Protein AF-K1SDH4-F1 (afdb_monomer_lite)

Secondary structure (DSSP, 8-state):
---GGGS-EEEEEEEEEE-TT--EEEE--HHHHHHTT---TT-TTSSEEEEE-TTGGGG--HHHHHHHSPEEPPHHHHHHHT--SEE---TT-EEEEEE-TTT-------SSS-B-SSPPPTT--EEEEEEEEEEES-HHHHHHHHHHHHHHHTT---EEE-GGG--STTEEEPPPP-

Radius of gyration: 22.04 Å; chains: 1; bounding box: 65×34×54 Å

Sequence (178 aa):
MKPISDTACWVTFDFTGRDLAGNIIVTRNAARAHQVGTFTKYTHYVPYFRYCNALTAGVSDGTTLAMLNTLKLDEEYAAGKGISTEYQLREGDKIRLYLPSRVSGSLTVGSGGYEGQFSLDDNHPYIMELTILDTIKNPLEREGRDVDDYCAANGGLRKYAKEEETKDAESKPLPTDP

Foldseek 3Di:
DDALQPAWWKWFKWKWKAAPVRFTQFTLDQVVLVVQVFDDPQQDARRNIDTADPVCCVLAQPVNVLRNDFAAADPVVCVVVVHDSTDGDDAFDKDKDWAALVRNHLPDDDSSTRGTNDHDDRRGIIIMTMHTHDIGHDVVVVVVVVVQVVQVVVPHDEAEDDPVPPPDPRHDHDDDDD

Structure (mmCIF, N/CA/C/O backbone):
data_AF-K1SDH4-F1
#
_entry.id   AF-K1SDH4-F1
#
loop_
_atom_site.group_PDB
_atom_site.id
_atom_site.type_symbol
_atom_site.label_atom_id
_atom_site.label_alt_id
_atom_site.label_comp_id
_atom_site.label_asym_id
_atom_site.label_entity_id
_atom_site.label_seq_id
_atom_site.pdbx_PDB_ins_code
_atom_site.Cartn_x
_atom_site.Cartn_y
_atom_site.Cartn_z
_atom_site.occupancy
_atom_site.B_iso_or_equiv
_atom_site.auth_seq_id
_atom_site.auth_comp_id
_atom_site.auth_asym_id
_atom_site.auth_atom_id
_atom_site.pdbx_PDB_model_num
ATOM 1 N N . MET A 1 1 ? 10.192 -0.521 13.606 1.00 72.69 1 MET A N 1
ATOM 2 C CA . MET A 1 1 ? 9.797 0.403 12.519 1.00 72.69 1 MET A CA 1
ATOM 3 C C . MET A 1 1 ? 8.913 1.511 13.075 1.00 72.69 1 MET A C 1
ATOM 5 O O . MET A 1 1 ? 8.120 1.205 13.960 1.00 72.69 1 MET A O 1
ATOM 9 N N . LYS A 1 2 ? 9.020 2.761 12.608 1.00 87.44 2 LYS A N 1
ATOM 10 C CA . LYS A 1 2 ? 8.096 3.844 13.007 1.00 87.44 2 LYS A CA 1
ATOM 11 C C . LYS A 1 2 ? 6.748 3.740 12.262 1.00 87.44 2 LYS A C 1
ATOM 13 O O . LYS A 1 2 ? 6.731 3.124 11.200 1.00 87.44 2 LYS A O 1
ATOM 18 N N . PRO A 1 3 ? 5.642 4.281 12.810 1.00 90.69 3 PRO A N 1
ATOM 19 C CA . PRO A 1 3 ? 4.370 4.363 12.093 1.00 90.69 3 PRO A CA 1
ATOM 20 C C . PRO A 1 3 ? 4.479 5.226 10.838 1.00 90.69 3 P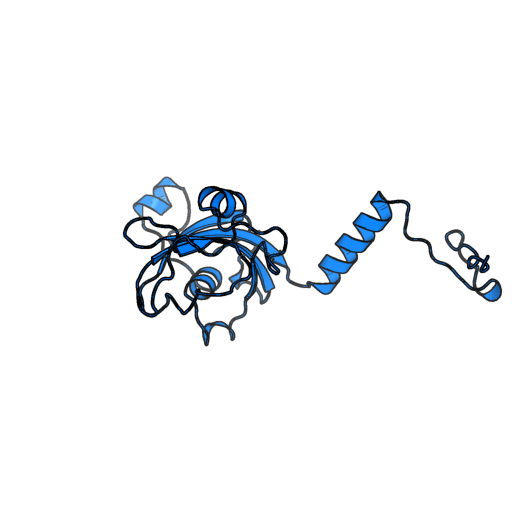RO A C 1
ATOM 22 O O . PRO A 1 3 ? 5.260 6.177 10.816 1.00 90.69 3 PRO A O 1
ATOM 25 N N . ILE A 1 4 ? 3.630 4.957 9.847 1.00 89.12 4 ILE A N 1
ATOM 26 C CA . ILE A 1 4 ? 3.479 5.812 8.658 1.00 89.12 4 ILE A CA 1
ATOM 27 C C . ILE A 1 4 ? 3.056 7.233 9.065 1.00 89.12 4 ILE A C 1
ATOM 29 O O . ILE A 1 4 ? 3.542 8.216 8.514 1.00 89.12 4 ILE A O 1
ATOM 33 N N . SER A 1 5 ? 2.196 7.347 10.077 1.00 86.69 5 SER A N 1
ATOM 34 C CA . SER A 1 5 ? 1.673 8.616 10.590 1.00 86.69 5 SER A CA 1
ATOM 35 C C . SER A 1 5 ? 2.690 9.480 11.358 1.00 86.69 5 SER A C 1
ATOM 37 O O . SER A 1 5 ? 2.383 10.632 11.648 1.00 86.69 5 SER A O 1
ATOM 39 N N . ASP A 1 6 ? 3.891 8.968 11.675 1.00 87.19 6 ASP A N 1
ATOM 40 C CA . ASP A 1 6 ? 4.928 9.687 12.448 1.00 87.19 6 ASP A CA 1
ATOM 41 C C . ASP A 1 6 ? 5.375 10.982 11.760 1.00 87.19 6 ASP A C 1
ATOM 43 O O . ASP A 1 6 ? 5.527 12.025 12.390 1.00 87.19 6 ASP A O 1
ATOM 47 N N . THR A 1 7 ? 5.597 10.916 10.449 1.00 85.25 7 THR A N 1
ATOM 48 C CA . THR A 1 7 ? 6.041 12.047 9.630 1.00 85.25 7 THR A CA 1
ATOM 49 C C . THR A 1 7 ? 5.527 11.876 8.216 1.00 85.25 7 THR A C 1
ATOM 51 O O . THR A 1 7 ? 5.420 10.746 7.743 1.00 85.25 7 THR A O 1
ATOM 54 N N . ALA A 1 8 ? 5.329 12.986 7.505 1.00 87.06 8 ALA A N 1
ATOM 55 C CA . ALA A 1 8 ? 5.019 12.934 6.084 1.00 87.06 8 ALA A CA 1
ATOM 56 C C . ALA A 1 8 ? 6.069 12.103 5.329 1.00 87.06 8 ALA A C 1
ATOM 58 O O . ALA A 1 8 ? 7.273 12.336 5.457 1.00 87.06 8 ALA A O 1
ATOM 59 N N . CYS A 1 9 ? 5.607 11.118 4.573 1.00 89.38 9 CYS A N 1
ATOM 60 C CA . CYS A 1 9 ? 6.466 10.205 3.838 1.00 89.38 9 CYS A CA 1
ATOM 61 C C . CYS A 1 9 ? 5.750 9.684 2.599 1.00 89.38 9 CYS A C 1
ATOM 63 O O . CYS A 1 9 ? 4.528 9.757 2.469 1.00 89.38 9 CYS A O 1
ATOM 65 N N . TRP A 1 10 ? 6.531 9.167 1.667 1.00 89.38 10 TRP A N 1
ATOM 66 C CA . TRP A 1 10 ? 6.019 8.366 0.578 1.00 89.38 10 TRP A CA 1
ATOM 67 C C . TRP A 1 10 ? 5.861 6.921 1.029 1.00 89.38 10 TRP A C 1
ATOM 69 O O . TRP A 1 10 ? 6.702 6.396 1.751 1.00 89.38 10 TRP A O 1
ATOM 79 N N . VAL A 1 11 ? 4.794 6.274 0.587 1.00 88.69 11 VAL A N 1
ATOM 80 C CA . VAL A 1 11 ? 4.492 4.884 0.915 1.00 88.69 11 VAL A CA 1
ATOM 81 C C . VAL A 1 11 ? 4.393 4.109 -0.387 1.00 88.69 11 VAL A C 1
ATOM 83 O O . VAL A 1 11 ? 3.639 4.505 -1.283 1.00 88.69 11 VAL A O 1
ATOM 86 N N . THR A 1 12 ? 5.148 3.017 -0.494 1.00 89.25 12 THR A N 1
ATOM 87 C CA . THR A 1 12 ? 4.918 2.005 -1.530 1.00 89.25 12 THR A CA 1
ATOM 88 C C . THR A 1 12 ? 4.035 0.907 -0.952 1.00 89.25 12 THR A C 1
ATOM 90 O O . THR A 1 12 ? 4.240 0.457 0.179 1.00 89.25 12 THR A O 1
ATOM 93 N N . PHE A 1 13 ? 3.021 0.483 -1.696 1.00 88.00 13 PHE A N 1
ATOM 94 C CA . PHE A 1 13 ? 2.125 -0.572 -1.246 1.00 88.00 13 PHE A CA 1
ATOM 95 C C . PHE A 1 13 ? 1.487 -1.334 -2.401 1.00 88.00 13 PHE A C 1
ATOM 97 O O . PHE A 1 13 ? 1.206 -0.795 -3.471 1.00 88.00 13 PHE A O 1
ATOM 104 N N . ASP A 1 14 ? 1.210 -2.602 -2.131 1.00 89.56 14 ASP A N 1
ATOM 105 C CA . ASP A 1 14 ? 0.401 -3.462 -2.981 1.00 89.56 14 ASP A CA 1
ATOM 106 C C . ASP A 1 14 ? -1.022 -3.511 -2.441 1.00 89.56 14 ASP A C 1
ATOM 108 O O . ASP A 1 14 ? -1.238 -3.552 -1.228 1.00 89.56 14 ASP A O 1
ATOM 112 N N . PHE A 1 15 ? -2.007 -3.571 -3.335 1.00 86.75 15 PHE A N 1
AT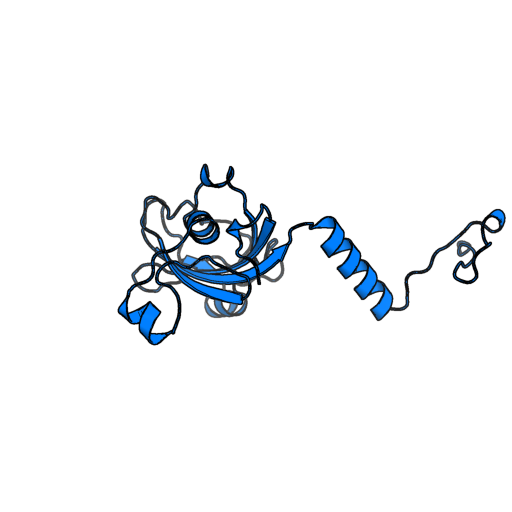OM 113 C CA . PHE A 1 15 ? -3.388 -3.778 -2.922 1.00 86.75 15 PHE A CA 1
ATOM 114 C C . PHE A 1 15 ? -4.193 -4.629 -3.896 1.00 86.75 15 PHE A C 1
ATOM 116 O O . PHE A 1 15 ? -3.848 -4.796 -5.065 1.00 86.75 15 PHE A O 1
ATOM 123 N N . THR A 1 16 ? -5.286 -5.198 -3.403 1.00 87.94 16 THR A N 1
ATOM 124 C CA . THR A 1 16 ? -6.327 -5.845 -4.204 1.00 87.94 16 THR A CA 1
ATOM 125 C C . THR A 1 16 ? -7.683 -5.489 -3.614 1.00 87.94 16 THR A C 1
ATOM 127 O O . THR A 1 16 ? -7.967 -5.820 -2.466 1.00 87.94 16 THR A O 1
ATOM 130 N N . GLY A 1 17 ? -8.508 -4.798 -4.395 1.00 87.00 17 GLY A N 1
ATOM 131 C CA . GLY A 1 17 ? -9.896 -4.503 -4.067 1.00 87.00 17 GLY A CA 1
ATOM 132 C C . GLY A 1 17 ? -10.815 -5.604 -4.584 1.00 87.00 17 GLY A C 1
ATOM 133 O O . GLY A 1 17 ? -10.657 -6.075 -5.715 1.00 87.00 17 GLY A O 1
ATOM 134 N N . ARG A 1 18 ? -11.784 -6.002 -3.761 1.00 88.25 18 ARG A N 1
ATOM 135 C CA . ARG A 1 18 ? -12.836 -6.956 -4.105 1.00 88.25 18 ARG A CA 1
ATOM 136 C C . ARG A 1 18 ? -14.206 -6.401 -3.765 1.00 88.25 18 ARG A C 1
ATOM 138 O O . ARG A 1 18 ? -14.370 -5.834 -2.688 1.00 88.25 18 ARG A O 1
ATOM 145 N N . ASP A 1 19 ? -15.182 -6.617 -4.638 1.00 87.50 19 ASP A N 1
ATOM 146 C CA . ASP A 1 19 ? -16.581 -6.373 -4.288 1.00 87.50 19 ASP A CA 1
ATOM 147 C C . ASP A 1 19 ? -17.045 -7.314 -3.153 1.00 87.50 19 ASP A C 1
ATOM 149 O O . ASP A 1 19 ? -16.321 -8.215 -2.712 1.00 87.50 19 ASP A O 1
ATOM 153 N N . LEU A 1 20 ? -18.271 -7.120 -2.663 1.00 88.31 20 LEU A N 1
ATOM 154 C CA . LEU A 1 20 ? -18.824 -7.959 -1.593 1.00 88.31 20 LEU A CA 1
ATOM 155 C C . LEU A 1 20 ? -19.135 -9.400 -2.035 1.00 88.31 20 LEU A C 1
ATOM 157 O O . LEU A 1 20 ? -19.321 -10.264 -1.181 1.00 88.31 20 LEU A O 1
ATOM 161 N N . ALA A 1 21 ? -19.159 -9.672 -3.342 1.00 87.56 21 ALA A N 1
ATOM 162 C CA . ALA A 1 21 ? -19.263 -11.020 -3.894 1.00 87.56 21 ALA A CA 1
ATOM 163 C C . ALA A 1 21 ? -17.888 -11.714 -4.018 1.00 87.56 21 ALA A C 1
ATOM 165 O O . ALA A 1 21 ? -17.818 -12.905 -4.317 1.00 87.56 21 ALA A O 1
ATOM 166 N N . GLY A 1 22 ? -16.792 -10.998 -3.745 1.00 86.94 22 GLY A N 1
ATOM 167 C CA . GLY A 1 22 ? -15.423 -11.501 -3.785 1.00 86.94 22 GLY A CA 1
ATOM 168 C C . GLY A 1 22 ? -14.724 -11.343 -5.138 1.00 86.94 22 GLY A C 1
ATOM 169 O O . GLY A 1 22 ? -13.561 -11.756 -5.259 1.00 86.94 22 GLY A O 1
ATOM 170 N N . ASN A 1 23 ? -15.369 -10.732 -6.131 1.00 87.00 23 ASN A N 1
ATOM 171 C CA . ASN A 1 23 ? -14.780 -10.487 -7.443 1.00 87.00 23 ASN A CA 1
ATOM 172 C C . ASN A 1 23 ? -13.710 -9.402 -7.349 1.00 87.00 23 ASN A C 1
ATOM 174 O O . ASN A 1 23 ? -13.889 -8.405 -6.653 1.00 87.00 23 ASN A O 1
ATOM 178 N N . ILE A 1 24 ? -12.592 -9.576 -8.056 1.00 85.75 24 ILE A N 1
ATOM 179 C CA . ILE A 1 24 ? -11.523 -8.571 -8.072 1.00 85.75 24 ILE A CA 1
ATOM 180 C C . ILE A 1 24 ? -11.969 -7.400 -8.947 1.00 85.75 24 ILE A C 1
ATOM 182 O O . ILE A 1 24 ? -12.204 -7.583 -10.140 1.00 85.75 24 ILE A O 1
ATOM 186 N N . ILE A 1 25 ? -12.026 -6.208 -8.353 1.00 82.44 25 ILE A N 1
ATOM 187 C CA . ILE A 1 25 ? -12.407 -4.953 -9.024 1.00 82.44 25 ILE A CA 1
ATOM 188 C C . ILE A 1 25 ? -11.193 -4.077 -9.360 1.00 82.44 25 ILE A C 1
ATOM 190 O O . ILE A 1 25 ? -11.196 -3.324 -10.327 1.00 82.44 25 ILE A O 1
ATOM 194 N N . VAL A 1 26 ? -10.101 -4.226 -8.606 1.00 81.62 26 VAL A N 1
ATOM 195 C CA . VAL A 1 26 ? -8.822 -3.561 -8.871 1.00 81.62 26 VAL A CA 1
ATOM 196 C C . VAL A 1 26 ? -7.699 -4.337 -8.201 1.00 81.62 26 VAL A C 1
ATOM 198 O O . VAL A 1 26 ? -7.879 -4.911 -7.125 1.00 81.62 26 VAL A O 1
ATOM 201 N N . THR A 1 27 ? -6.515 -4.358 -8.801 1.00 84.75 27 THR A N 1
ATOM 202 C CA . THR A 1 27 ? -5.330 -4.895 -8.138 1.00 84.75 27 THR A CA 1
ATOM 203 C C . THR A 1 27 ? -4.087 -4.093 -8.506 1.00 84.75 27 THR A C 1
ATOM 205 O O . THR A 1 27 ? -4.046 -3.382 -9.500 1.00 84.75 27 THR A O 1
ATOM 208 N N . ARG A 1 28 ? -3.060 -4.137 -7.672 1.00 82.69 28 ARG A N 1
ATOM 209 C CA . ARG A 1 28 ? -1.686 -3.752 -8.027 1.00 82.69 28 ARG A CA 1
ATOM 210 C C . ARG A 1 28 ? -0.712 -4.896 -7.778 1.00 82.69 28 ARG A C 1
ATOM 212 O O . ARG A 1 28 ? 0.480 -4.754 -7.986 1.00 82.69 28 ARG A O 1
ATOM 219 N N . ASN A 1 29 ? -1.241 -6.066 -7.428 1.00 84.81 29 ASN A N 1
ATOM 220 C CA . ASN A 1 29 ? -0.458 -7.269 -7.256 1.00 84.81 29 ASN A CA 1
ATOM 221 C C . ASN A 1 29 ? -0.341 -8.024 -8.589 1.00 84.81 29 ASN A C 1
ATOM 223 O O . ASN A 1 29 ? -1.344 -8.468 -9.152 1.00 84.81 29 ASN A O 1
ATOM 227 N N . ALA A 1 30 ? 0.889 -8.215 -9.069 1.00 85.06 30 ALA A N 1
ATOM 228 C CA . ALA A 1 30 ? 1.150 -8.831 -10.373 1.00 85.06 30 ALA A CA 1
ATOM 229 C C . ALA A 1 30 ? 0.590 -10.254 -10.485 1.00 85.06 30 ALA A C 1
ATOM 231 O O . ALA A 1 30 ? -0.027 -10.601 -11.491 1.00 85.06 30 ALA A O 1
ATOM 232 N N . ALA A 1 31 ? 0.732 -11.068 -9.435 1.00 86.44 31 ALA A N 1
ATOM 233 C CA . ALA A 1 31 ? 0.217 -12.434 -9.438 1.00 86.44 31 ALA A CA 1
ATOM 234 C C . ALA A 1 31 ? -1.316 -12.461 -9.557 1.00 86.44 31 ALA A C 1
ATOM 236 O O . ALA A 1 31 ? -1.862 -13.279 -10.296 1.00 86.44 31 ALA A O 1
ATOM 237 N N . ARG A 1 32 ? -2.018 -11.540 -8.883 1.00 86.94 32 ARG A N 1
ATOM 238 C CA . ARG A 1 32 ? -3.477 -11.398 -9.017 1.00 86.94 32 ARG A CA 1
ATOM 239 C C . ARG A 1 32 ? -3.877 -10.897 -10.398 1.00 86.94 32 ARG A C 1
ATOM 241 O O . ARG A 1 32 ? -4.800 -11.459 -10.976 1.00 86.94 32 ARG A O 1
ATOM 248 N N . ALA A 1 33 ? -3.169 -9.910 -10.944 1.00 83.88 33 ALA A N 1
ATOM 249 C CA . ALA A 1 33 ? -3.427 -9.399 -12.289 1.00 83.88 33 ALA A CA 1
ATOM 250 C C . ALA A 1 33 ? -3.251 -10.489 -13.362 1.00 83.88 33 ALA A C 1
ATOM 252 O O . ALA A 1 33 ? -4.054 -10.583 -14.288 1.00 83.88 33 ALA A O 1
ATOM 253 N N . HIS A 1 34 ? -2.249 -11.365 -13.215 1.00 87.19 34 HIS A N 1
ATOM 254 C CA . HIS A 1 34 ? -2.087 -12.535 -14.082 1.00 87.19 34 HIS A CA 1
ATOM 255 C C . HIS A 1 34 ? -3.264 -13.509 -13.963 1.00 87.19 34 HIS A C 1
ATOM 257 O O . HIS A 1 34 ? -3.759 -13.984 -14.980 1.00 87.19 34 HIS A O 1
ATOM 263 N N . GLN A 1 35 ? -3.731 -13.786 -12.739 1.00 85.94 35 GLN A N 1
ATOM 264 C CA . GLN A 1 35 ? -4.852 -14.706 -12.496 1.00 85.94 35 GLN A CA 1
ATOM 265 C C . GLN A 1 35 ? -6.153 -14.251 -13.164 1.00 85.94 35 GLN A C 1
ATOM 267 O O . GLN A 1 35 ? -6.910 -15.095 -13.634 1.00 85.94 35 GLN A O 1
ATOM 272 N N . VAL A 1 36 ? -6.414 -12.942 -13.210 1.00 85.44 36 VAL A N 1
ATOM 273 C CA . VAL A 1 36 ? -7.633 -12.386 -13.825 1.00 85.44 36 VAL A CA 1
ATOM 274 C C . VAL A 1 36 ? -7.430 -11.925 -15.273 1.00 85.44 36 VAL A C 1
ATOM 276 O O . VAL A 1 36 ? -8.340 -11.359 -15.866 1.00 85.44 36 VAL A O 1
ATOM 279 N N . GLY A 1 37 ? -6.252 -12.173 -15.858 1.00 84.06 37 GLY A N 1
ATOM 280 C CA . GLY A 1 37 ? -5.966 -11.870 -17.263 1.00 84.06 37 GLY A CA 1
ATOM 281 C C . GLY A 1 37 ? -5.817 -10.381 -17.593 1.00 84.06 37 GLY A C 1
ATOM 282 O O . GLY A 1 37 ? -5.874 -10.022 -18.764 1.00 84.06 37 GLY A O 1
ATOM 283 N N . THR A 1 38 ? -5.611 -9.515 -16.597 1.00 82.19 38 THR A N 1
ATOM 284 C CA . THR A 1 38 ? -5.501 -8.052 -16.779 1.00 82.19 38 THR A CA 1
ATOM 285 C C . THR A 1 38 ? -4.072 -7.525 -16.645 1.00 82.19 38 THR A C 1
ATOM 287 O O . THR A 1 38 ? -3.837 -6.319 -16.748 1.00 82.19 38 THR A O 1
ATOM 290 N N . PHE A 1 39 ? -3.098 -8.407 -16.398 1.00 83.62 39 PHE A N 1
ATOM 291 C CA . PHE A 1 39 ? -1.690 -8.036 -16.290 1.00 83.62 39 PHE A CA 1
ATOM 292 C C . PHE A 1 39 ? -1.163 -7.415 -17.586 1.00 83.62 39 PHE A C 1
ATOM 294 O O . PHE A 1 39 ? -1.335 -7.957 -18.676 1.00 83.62 39 PHE A O 1
ATOM 301 N N . THR A 1 40 ? -0.397 -6.338 -17.443 1.00 79.50 40 THR A N 1
ATOM 302 C CA . THR A 1 40 ? 0.488 -5.840 -18.494 1.00 79.50 40 THR A CA 1
ATOM 303 C C . THR A 1 40 ? 1.840 -5.486 -17.901 1.00 79.50 40 THR A C 1
ATOM 305 O O . THR A 1 40 ? 1.953 -5.068 -16.753 1.00 79.50 40 THR A O 1
ATOM 308 N N . LYS A 1 41 ? 2.896 -5.651 -18.695 1.00 77.81 41 LYS A N 1
ATOM 309 C CA . LYS A 1 41 ? 4.265 -5.353 -18.263 1.00 77.81 41 LYS A CA 1
ATOM 310 C C . LYS A 1 41 ? 4.508 -3.849 -18.078 1.00 77.81 41 LYS A C 1
ATOM 312 O O . LYS A 1 41 ? 5.424 -3.470 -17.359 1.00 77.81 41 LYS A O 1
ATOM 317 N N . TYR A 1 42 ? 3.715 -3.010 -18.742 1.00 69.75 42 TYR A N 1
ATOM 318 C CA . TYR A 1 42 ? 3.973 -1.574 -18.890 1.00 69.75 42 TYR A CA 1
ATOM 319 C C . TYR A 1 42 ? 3.127 -0.694 -17.964 1.00 69.75 42 TYR A C 1
ATOM 321 O O . TYR A 1 42 ? 2.980 0.500 -18.213 1.00 69.75 42 TYR A O 1
ATOM 329 N N . THR A 1 43 ? 2.548 -1.258 -16.905 1.00 67.75 43 THR A N 1
ATOM 330 C CA . THR A 1 43 ? 1.818 -0.458 -15.921 1.00 67.75 43 THR A CA 1
ATOM 331 C C . THR A 1 43 ? 2.795 0.421 -15.163 1.00 67.75 43 THR A C 1
ATOM 333 O O . THR A 1 43 ? 3.567 -0.045 -14.325 1.00 67.75 43 THR A O 1
ATOM 336 N N . HIS A 1 44 ? 2.745 1.715 -15.453 1.00 59.50 44 HIS A N 1
ATOM 337 C CA . HIS A 1 44 ? 3.382 2.721 -14.625 1.00 59.50 44 HIS A CA 1
ATOM 338 C C . HIS A 1 44 ? 2.720 2.652 -13.233 1.00 59.50 44 HIS A C 1
ATOM 340 O O . HIS A 1 44 ? 1.497 2.549 -13.148 1.00 59.50 44 HIS A O 1
ATOM 346 N N . TYR A 1 45 ? 3.507 2.681 -12.152 1.00 65.50 45 TYR A N 1
ATOM 347 C CA . TYR A 1 45 ? 3.035 2.680 -10.749 1.00 65.50 45 TYR A CA 1
ATOM 348 C C . TYR A 1 45 ? 2.664 1.312 -10.129 1.00 65.50 45 TYR A C 1
ATOM 350 O O . TYR A 1 45 ? 1.688 1.214 -9.379 1.00 65.50 45 TYR A O 1
ATOM 358 N N . VAL A 1 46 ? 3.455 0.266 -10.405 1.00 73.31 46 VAL A N 1
ATOM 359 C CA . VAL A 1 46 ? 3.452 -0.997 -9.640 1.00 73.31 46 VAL A CA 1
ATOM 360 C C . VAL A 1 46 ? 4.842 -1.231 -9.016 1.00 73.31 46 VAL A C 1
ATOM 362 O O . VAL A 1 46 ? 5.816 -1.292 -9.768 1.00 73.31 46 VAL A O 1
ATOM 365 N N . PRO A 1 47 ? 4.957 -1.386 -7.681 1.00 79.69 47 PRO A N 1
ATOM 366 C CA . PRO A 1 47 ? 3.891 -1.226 -6.689 1.00 79.69 47 PRO A CA 1
ATOM 367 C C . PRO A 1 47 ? 3.375 0.218 -6.628 1.00 79.69 47 PRO A C 1
ATOM 369 O O . PRO A 1 47 ? 4.006 1.150 -7.131 1.00 79.69 47 PRO A O 1
ATOM 372 N N . TYR A 1 48 ? 2.200 0.408 -6.032 1.00 81.69 48 TYR A N 1
ATOM 373 C CA . TYR A 1 48 ? 1.574 1.723 -5.986 1.00 81.69 48 TYR A CA 1
ATOM 374 C C . TYR A 1 48 ? 2.349 2.650 -5.050 1.00 81.69 48 TYR A C 1
ATOM 376 O O . TYR A 1 48 ? 2.739 2.244 -3.958 1.00 81.69 48 TYR A O 1
ATOM 384 N N . PHE A 1 49 ? 2.567 3.895 -5.472 1.00 82.81 49 PHE A N 1
ATOM 385 C CA . PHE A 1 49 ? 3.388 4.863 -4.749 1.00 82.81 49 PHE A CA 1
ATOM 386 C C . PHE A 1 49 ? 2.583 6.122 -4.440 1.00 82.81 49 PHE A C 1
ATOM 388 O O . PHE A 1 49 ? 2.082 6.781 -5.352 1.00 82.81 49 PHE A O 1
ATOM 395 N N . ARG A 1 50 ? 2.434 6.458 -3.154 1.00 82.38 50 ARG A N 1
ATOM 396 C CA . ARG A 1 50 ? 1.623 7.604 -2.715 1.00 82.38 50 ARG A CA 1
ATOM 397 C C . ARG A 1 50 ? 2.317 8.404 -1.625 1.00 82.38 50 ARG A C 1
ATOM 399 O O . ARG A 1 50 ? 2.817 7.845 -0.654 1.00 82.38 50 ARG A O 1
ATOM 406 N N . TYR A 1 51 ? 2.266 9.725 -1.748 1.00 84.31 51 TYR A N 1
ATOM 407 C CA . TYR A 1 51 ? 2.669 10.629 -0.680 1.00 84.31 51 TYR A CA 1
ATOM 408 C C . TYR A 1 51 ? 1.575 10.730 0.384 1.00 84.31 51 TYR A C 1
ATOM 410 O O . TYR A 1 51 ? 0.427 11.039 0.069 1.00 84.31 51 TYR A O 1
ATOM 418 N N . CYS A 1 52 ? 1.932 10.469 1.638 1.00 82.38 52 CYS A N 1
ATOM 419 C CA . CYS A 1 52 ? 1.031 10.505 2.780 1.00 82.38 52 CYS A CA 1
ATOM 420 C C . CYS A 1 52 ? 1.455 11.629 3.732 1.00 82.38 52 CYS A C 1
ATOM 422 O O . CYS A 1 52 ? 2.553 11.612 4.290 1.00 82.38 52 CYS A O 1
ATOM 424 N N . ASN A 1 53 ? 0.577 12.612 3.936 1.00 77.56 53 ASN A N 1
ATOM 425 C CA . ASN A 1 53 ? 0.745 13.668 4.934 1.00 77.56 53 ASN A CA 1
ATOM 426 C C . ASN A 1 53 ? -0.603 14.063 5.577 1.00 77.56 53 ASN A C 1
ATOM 428 O O . ASN A 1 53 ? -1.673 13.720 5.071 1.00 77.56 53 ASN A O 1
ATOM 432 N N . ALA A 1 54 ? -0.561 14.842 6.662 1.00 64.19 54 ALA A N 1
ATOM 433 C CA . ALA A 1 54 ? -1.762 15.287 7.379 1.00 64.19 54 ALA A CA 1
ATOM 434 C C . ALA A 1 54 ? -2.739 16.138 6.529 1.00 64.19 54 ALA A C 1
ATOM 436 O O . ALA A 1 54 ? -3.926 16.189 6.836 1.00 64.19 54 ALA A O 1
ATOM 437 N N . LEU A 1 55 ? -2.266 16.779 5.451 1.00 54.47 55 LEU A N 1
ATOM 438 C CA . LEU A 1 55 ? -3.053 17.648 4.560 1.00 54.47 55 LEU A CA 1
ATOM 439 C C . LEU A 1 55 ? -3.705 16.885 3.386 1.00 54.47 55 LEU A C 1
ATOM 441 O O . LEU A 1 55 ? -4.714 17.326 2.845 1.00 54.47 55 LEU A O 1
ATOM 445 N N . THR A 1 56 ? -3.180 15.713 3.015 1.00 53.09 56 THR A N 1
ATOM 446 C CA . THR A 1 56 ? -3.721 14.828 1.963 1.00 53.09 56 THR A CA 1
ATOM 447 C C . THR A 1 56 ? -4.956 14.041 2.411 1.00 53.09 56 THR A C 1
ATOM 449 O O . THR A 1 56 ? -5.646 13.455 1.580 1.00 53.09 56 THR A O 1
ATOM 452 N N . ALA A 1 57 ? -5.312 14.099 3.700 1.00 49.69 57 ALA A N 1
ATOM 453 C CA . ALA A 1 57 ? -6.554 13.535 4.235 1.00 49.69 57 ALA A CA 1
ATOM 454 C C . ALA A 1 57 ? -7.832 14.219 3.687 1.00 49.69 57 ALA A C 1
ATOM 456 O O . ALA A 1 57 ? -8.927 13.676 3.829 1.00 49.69 57 ALA A O 1
ATOM 457 N N . GLY A 1 58 ? -7.713 15.386 3.038 1.00 38.78 58 GLY A N 1
ATOM 458 C CA . GLY A 1 58 ? -8.834 16.099 2.408 1.00 38.78 58 GLY A CA 1
ATOM 459 C C . GLY A 1 58 ? -9.307 15.529 1.061 1.00 38.78 58 GLY A C 1
ATOM 460 O O . GLY A 1 58 ? -10.378 15.906 0.601 1.00 38.78 58 GLY A O 1
ATOM 461 N N . VAL A 1 59 ? -8.548 14.613 0.444 1.00 48.59 59 VAL A N 1
ATOM 462 C CA . VAL A 1 59 ? -8.853 13.968 -0.859 1.00 48.59 59 VAL A CA 1
ATOM 463 C C . VAL A 1 59 ? -9.181 12.471 -0.647 1.00 48.59 59 VAL A C 1
ATOM 465 O O . VAL A 1 59 ? -8.870 11.614 -1.466 1.00 48.59 59 VAL A O 1
ATOM 468 N N . SER A 1 60 ? -9.721 12.143 0.532 1.00 54.28 60 SER A N 1
ATOM 469 C CA . SER A 1 60 ? -9.564 10.872 1.257 1.00 54.28 60 SER A CA 1
ATOM 470 C C . SER A 1 60 ? -10.243 9.647 0.643 1.00 54.28 60 SER A C 1
ATOM 472 O O . SER A 1 60 ? -11.352 9.257 0.999 1.00 54.28 60 SER A O 1
ATOM 474 N N . ASP A 1 61 ? -9.481 8.941 -0.180 1.00 70.69 61 ASP A N 1
ATOM 475 C CA . ASP A 1 61 ? -9.610 7.494 -0.319 1.00 70.69 61 ASP A CA 1
ATOM 476 C C . ASP A 1 61 ? -9.293 6.811 1.036 1.00 70.69 61 ASP A C 1
ATOM 478 O O . ASP A 1 61 ? -8.350 7.181 1.750 1.00 70.69 61 ASP A O 1
ATOM 482 N N . GLY A 1 62 ? -10.110 5.831 1.424 1.00 76.38 62 GLY A N 1
ATOM 483 C CA . GLY A 1 62 ? -10.049 5.147 2.712 1.00 76.38 62 GLY A CA 1
ATOM 484 C C . GLY A 1 62 ? -8.724 4.437 3.002 1.00 76.38 62 GLY A C 1
ATOM 485 O O . GLY A 1 62 ? -8.396 4.223 4.170 1.00 76.38 62 GLY A O 1
ATOM 486 N N . THR A 1 63 ? -7.909 4.152 1.983 1.00 80.94 63 THR A N 1
ATOM 487 C CA . THR A 1 63 ? -6.537 3.644 2.171 1.00 80.94 63 THR A CA 1
ATOM 488 C C . THR A 1 63 ? -5.634 4.649 2.882 1.00 80.94 63 THR A C 1
ATOM 490 O O . THR A 1 63 ? -4.929 4.299 3.828 1.00 80.94 63 THR A O 1
ATOM 493 N N . THR A 1 64 ? -5.703 5.923 2.492 1.00 80.44 64 THR A N 1
ATOM 494 C CA . THR A 1 64 ? -4.920 7.001 3.104 1.00 80.44 64 THR A CA 1
ATOM 495 C C . THR A 1 64 ? -5.400 7.281 4.524 1.00 80.44 64 THR A C 1
ATOM 497 O O . THR A 1 64 ? -4.579 7.492 5.416 1.00 80.44 64 THR A O 1
ATOM 500 N N . LEU A 1 65 ? -6.714 7.205 4.768 1.00 83.94 65 LEU A N 1
ATOM 501 C CA . LEU A 1 65 ? -7.259 7.295 6.125 1.00 83.94 65 LEU A CA 1
ATOM 502 C C . LEU A 1 65 ? -6.732 6.169 7.017 1.00 83.94 65 LEU A C 1
ATOM 504 O O . LEU A 1 65 ? -6.379 6.429 8.165 1.00 83.94 65 LEU A O 1
ATOM 508 N N . ALA A 1 66 ? -6.642 4.943 6.500 1.00 87.62 66 ALA A N 1
ATOM 509 C CA . ALA A 1 66 ? -6.122 3.821 7.269 1.00 87.62 66 ALA A CA 1
ATOM 510 C C . ALA A 1 66 ? -4.622 3.954 7.588 1.00 87.62 66 ALA A C 1
ATOM 512 O O . ALA A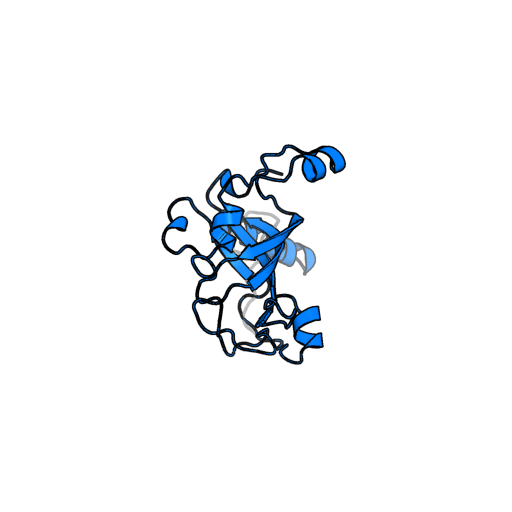 1 66 ? -4.187 3.554 8.662 1.00 87.62 66 ALA A O 1
ATOM 513 N N . MET A 1 67 ? -3.838 4.536 6.676 1.00 88.12 67 MET A N 1
ATOM 514 C CA . MET A 1 67 ? -2.399 4.763 6.864 1.00 88.12 67 MET A CA 1
ATOM 515 C C . MET A 1 67 ? -2.076 5.871 7.867 1.00 88.12 67 MET A C 1
ATOM 517 O O . MET A 1 67 ? -1.064 5.788 8.561 1.00 88.12 67 MET A O 1
ATOM 521 N N . LEU A 1 68 ? -2.905 6.914 7.933 1.00 86.50 68 LEU A N 1
ATOM 522 C CA . LEU A 1 68 ? -2.626 8.094 8.755 1.00 86.50 68 LEU A CA 1
ATOM 523 C C . LEU A 1 68 ? -3.277 8.046 10.141 1.00 86.50 68 LEU A C 1
ATOM 525 O O . LEU A 1 68 ? -2.753 8.654 11.073 1.00 86.50 68 LEU A O 1
ATOM 529 N N . ASN A 1 69 ? -4.397 7.339 10.292 1.00 87.75 69 ASN A N 1
ATOM 530 C CA . ASN A 1 69 ? -5.128 7.297 11.553 1.00 87.75 69 ASN A CA 1
ATOM 531 C C . ASN A 1 69 ? -4.686 6.138 12.450 1.00 87.75 69 ASN A C 1
ATOM 533 O O . ASN A 1 69 ? -4.247 5.085 11.992 1.00 87.75 69 ASN A O 1
ATOM 537 N N . THR A 1 70 ? -4.884 6.318 13.755 1.00 91.62 70 THR A N 1
ATOM 538 C CA . THR A 1 70 ? -4.855 5.209 14.709 1.00 91.62 70 THR A CA 1
ATOM 539 C C . THR A 1 70 ? -6.103 4.353 14.511 1.00 91.62 70 THR A C 1
ATOM 541 O O . THR A 1 70 ? -7.230 4.814 14.698 1.00 91.62 70 THR A O 1
ATOM 544 N N . LEU A 1 71 ? -5.894 3.105 14.107 1.00 90.75 71 LEU A N 1
ATOM 545 C CA . LEU A 1 71 ? -6.933 2.108 13.911 1.00 90.75 71 LEU A CA 1
ATOM 546 C C . LEU A 1 71 ? -7.331 1.499 15.250 1.00 90.75 71 LEU A C 1
ATOM 548 O O . LEU A 1 71 ? -6.479 1.252 16.103 1.00 90.75 71 LEU A O 1
ATOM 552 N N . LYS A 1 72 ? -8.625 1.223 15.405 1.00 92.31 72 LYS A N 1
ATOM 553 C CA . LYS A 1 72 ? -9.157 0.487 16.550 1.00 92.31 72 LYS A CA 1
ATOM 554 C C . LYS A 1 72 ? -9.408 -0.956 16.146 1.00 92.31 72 LYS A C 1
ATOM 556 O O . LYS A 1 72 ? -10.208 -1.222 15.252 1.00 92.31 72 LYS A O 1
ATOM 561 N N . LEU A 1 73 ? -8.683 -1.857 16.785 1.00 90.50 73 LEU A N 1
ATOM 562 C CA . LEU A 1 73 ? -8.819 -3.294 16.649 1.00 90.50 73 LEU A CA 1
ATOM 563 C C . LEU A 1 73 ? -9.804 -3.815 17.693 1.00 90.50 73 LEU A C 1
ATOM 565 O O . LEU A 1 73 ? -9.966 -3.229 18.763 1.00 90.50 73 LEU A O 1
ATOM 569 N N . ASP A 1 74 ? -10.434 -4.933 17.359 1.00 92.38 74 ASP A N 1
ATOM 570 C CA . ASP A 1 74 ? -11.255 -5.688 18.294 1.00 92.38 74 ASP A CA 1
ATOM 571 C C . ASP A 1 74 ? -10.423 -6.200 19.487 1.00 92.38 74 ASP A C 1
ATOM 573 O O . ASP A 1 74 ? -9.245 -6.538 19.333 1.00 92.38 74 ASP A O 1
ATOM 577 N N . GLU A 1 75 ? -11.033 -6.247 20.673 1.00 93.50 75 GLU A N 1
ATOM 578 C CA . GLU A 1 75 ? -10.353 -6.609 21.922 1.00 93.50 75 GLU A CA 1
ATOM 579 C C . GLU A 1 75 ? -9.880 -8.064 21.914 1.00 93.50 75 GLU A C 1
ATOM 581 O O . GLU A 1 75 ? -8.737 -8.338 22.293 1.00 93.50 75 GLU A O 1
ATOM 586 N N . GLU A 1 76 ? -10.712 -8.992 21.430 1.00 94.12 76 GLU A N 1
ATOM 587 C CA . GLU A 1 76 ? -10.357 -10.411 21.355 1.00 94.12 76 GLU A CA 1
ATOM 588 C C . GLU A 1 76 ? -9.235 -10.635 20.340 1.00 94.12 76 GLU A C 1
ATOM 590 O O . GLU A 1 76 ? -8.266 -11.351 20.617 1.00 94.12 76 GLU A O 1
ATOM 595 N N . TYR A 1 77 ? -9.316 -9.972 19.181 1.00 89.88 77 TYR A N 1
ATOM 596 C CA . TYR A 1 77 ? -8.257 -10.017 18.174 1.00 89.88 77 TYR A CA 1
ATOM 597 C C . TYR A 1 77 ? -6.928 -9.463 18.706 1.00 89.88 77 TYR A C 1
ATOM 599 O O . TYR A 1 77 ? -5.878 -10.093 18.538 1.00 89.88 77 TYR A O 1
ATOM 607 N N . ALA A 1 78 ? -6.962 -8.295 19.353 1.00 91.94 78 ALA A N 1
ATOM 608 C CA . ALA A 1 78 ? -5.780 -7.641 19.900 1.00 91.94 78 ALA A CA 1
ATOM 609 C C . ALA A 1 78 ? -5.128 -8.497 20.998 1.00 91.94 78 ALA A C 1
ATOM 611 O O . ALA A 1 78 ? -3.921 -8.752 20.945 1.00 91.94 78 ALA A O 1
ATOM 612 N N . ALA A 1 79 ? -5.932 -9.038 21.920 1.00 92.75 79 ALA A N 1
ATOM 613 C CA . ALA A 1 79 ? -5.472 -9.947 22.966 1.00 92.75 79 ALA A CA 1
ATOM 614 C C . ALA A 1 79 ? -4.866 -11.234 22.383 1.00 92.75 79 ALA A C 1
ATOM 616 O O . ALA A 1 79 ? -3.765 -11.628 22.768 1.00 92.75 79 ALA A O 1
ATOM 617 N N . GLY A 1 80 ? -5.528 -11.850 21.397 1.00 94.06 80 GLY A N 1
ATOM 618 C CA . GLY A 1 80 ? -5.051 -13.070 20.739 1.00 94.06 80 GLY A CA 1
ATOM 619 C C . GLY A 1 80 ? -3.748 -12.893 19.950 1.00 94.06 80 GLY A C 1
ATOM 620 O O . GLY A 1 80 ? -3.025 -13.864 19.720 1.00 94.06 80 GLY A O 1
ATOM 621 N N . LYS A 1 81 ? -3.422 -11.662 19.541 1.00 89.50 81 LYS A N 1
ATOM 622 C CA . LYS A 1 81 ? -2.166 -11.312 18.859 1.00 89.50 81 LYS A CA 1
ATOM 623 C C . LYS A 1 81 ? -1.126 -10.663 19.774 1.00 89.50 81 LYS A C 1
ATOM 625 O O . LYS A 1 81 ? -0.008 -10.437 19.317 1.00 89.50 81 LYS A O 1
ATOM 630 N N . GLY A 1 82 ? -1.463 -10.387 21.035 1.00 91.25 82 GLY A N 1
ATOM 631 C CA . GLY A 1 82 ? -0.579 -9.693 21.973 1.00 91.25 82 GLY A CA 1
ATOM 632 C C . GLY A 1 82 ? -0.241 -8.264 21.535 1.00 91.25 82 GLY A C 1
ATOM 633 O O . GLY A 1 82 ? 0.871 -7.797 21.773 1.00 91.25 82 GLY A O 1
ATOM 634 N N . ILE A 1 83 ? -1.170 -7.589 20.856 1.00 90.25 83 ILE A N 1
ATOM 635 C CA . ILE A 1 83 ? -1.012 -6.213 20.368 1.00 90.25 83 ILE A CA 1
ATOM 636 C C . ILE A 1 83 ? -2.001 -5.276 21.063 1.00 90.25 83 ILE A C 1
ATOM 638 O O . ILE A 1 83 ? -2.977 -5.709 21.668 1.00 90.25 83 ILE A O 1
ATOM 642 N N . SER A 1 84 ? -1.741 -3.973 20.973 1.00 91.94 84 SER A N 1
ATOM 643 C CA . SER A 1 84 ? -2.665 -2.939 21.447 1.00 91.94 84 SER A CA 1
ATOM 644 C C . SER A 1 84 ? -3.945 -2.917 20.606 1.00 91.94 84 SER A C 1
ATOM 646 O O . SER A 1 84 ? -3.904 -3.152 19.397 1.00 91.94 84 SER A O 1
ATOM 648 N N . T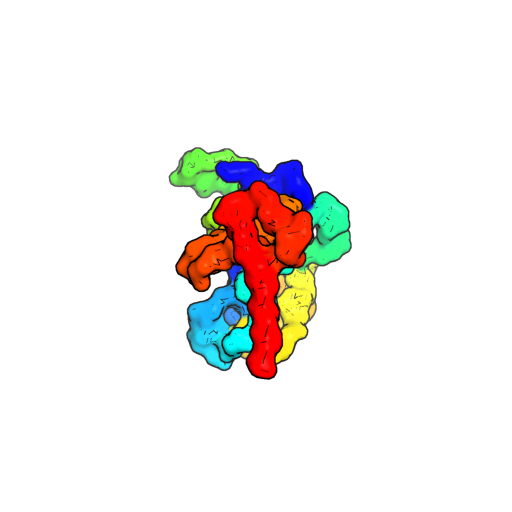HR A 1 85 ? -5.070 -2.576 21.236 1.00 93.00 85 THR A N 1
ATOM 649 C CA . THR A 1 85 ? -6.338 -2.283 20.547 1.00 93.00 85 THR A CA 1
ATOM 650 C C . THR A 1 85 ? -6.240 -1.024 19.691 1.00 93.00 85 THR A C 1
ATOM 652 O O . THR A 1 85 ? -6.952 -0.890 18.705 1.00 93.00 85 THR A O 1
ATOM 655 N N . GLU A 1 86 ? -5.324 -0.116 20.015 1.00 94.25 86 GLU A N 1
ATOM 656 C CA . GLU A 1 86 ? -4.943 0.998 19.153 1.00 94.25 86 GLU A CA 1
ATOM 657 C C . GLU A 1 86 ? -3.700 0.637 18.341 1.00 94.25 86 GLU A C 1
ATOM 659 O O . GLU A 1 86 ? -2.633 0.372 18.905 1.00 94.25 86 GLU A O 1
ATOM 664 N N . TYR A 1 87 ? -3.828 0.647 17.015 1.00 92.81 87 TYR A N 1
ATOM 665 C CA . TYR A 1 87 ? -2.771 0.240 16.099 1.00 92.81 87 TYR A CA 1
ATOM 666 C C . TYR A 1 87 ? -2.533 1.283 15.011 1.00 92.81 87 TYR A C 1
ATOM 668 O O . TYR A 1 87 ? -3.467 1.827 14.431 1.00 92.81 87 TYR A O 1
ATOM 676 N N . GLN A 1 88 ? -1.268 1.546 14.703 1.00 93.31 88 GLN A N 1
ATOM 677 C CA . GLN A 1 88 ? -0.876 2.421 13.601 1.00 93.31 88 GLN A CA 1
ATOM 678 C C . GLN A 1 88 ? -0.053 1.620 12.605 1.00 93.31 88 GLN A C 1
ATOM 680 O O . GLN A 1 88 ? 0.877 0.917 13.012 1.00 93.31 88 GLN A O 1
ATOM 685 N N . LEU A 1 89 ? -0.389 1.763 11.322 1.00 92.62 89 LEU A N 1
ATOM 686 C CA . LEU A 1 89 ? 0.247 1.008 10.251 1.00 92.62 89 LEU A CA 1
ATOM 687 C C . LEU A 1 89 ? 1.730 1.355 10.104 1.00 92.62 89 LEU A C 1
ATOM 689 O O . LEU A 1 89 ? 2.158 2.498 10.298 1.00 92.62 89 LEU A O 1
ATOM 693 N N . ARG A 1 90 ? 2.508 0.338 9.749 1.00 93.44 90 ARG A N 1
ATOM 694 C CA . ARG A 1 90 ? 3.959 0.343 9.567 1.00 93.44 90 ARG A CA 1
ATOM 695 C C . ARG A 1 90 ? 4.305 -0.444 8.307 1.00 93.44 90 ARG A C 1
ATOM 697 O O . ARG A 1 90 ? 3.500 -1.207 7.778 1.00 93.44 90 ARG A O 1
ATOM 704 N N . GLU A 1 91 ? 5.528 -0.266 7.831 1.00 93.56 91 GLU A N 1
ATOM 705 C CA . GLU A 1 91 ? 6.076 -1.115 6.776 1.00 93.56 91 GLU A CA 1
ATOM 706 C C . GLU A 1 91 ? 6.011 -2.601 7.150 1.00 93.56 91 GLU A C 1
ATOM 708 O O . GLU A 1 91 ? 6.262 -2.975 8.298 1.00 93.56 91 GLU A O 1
ATOM 713 N N . GLY A 1 92 ? 5.656 -3.434 6.170 1.00 93.25 92 GLY A N 1
ATOM 714 C CA . GLY A 1 92 ? 5.471 -4.873 6.327 1.00 93.25 92 GLY A CA 1
ATOM 715 C C . GLY A 1 92 ? 4.059 -5.289 6.744 1.00 93.25 92 GLY A C 1
ATOM 716 O O . GLY A 1 92 ? 3.727 -6.473 6.634 1.00 93.25 92 GLY A O 1
ATOM 717 N N . ASP A 1 93 ? 3.208 -4.352 7.175 1.00 94.06 93 ASP A N 1
ATOM 718 C CA . ASP A 1 93 ? 1.842 -4.674 7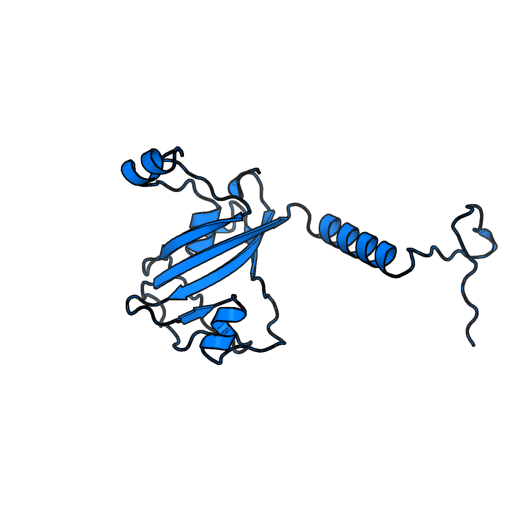.579 1.00 94.06 93 ASP A CA 1
ATOM 719 C C . ASP A 1 93 ? 1.004 -5.177 6.400 1.00 94.06 93 ASP A C 1
ATOM 721 O O . ASP A 1 93 ? 1.013 -4.616 5.301 1.00 94.06 93 ASP A O 1
ATOM 725 N N . LYS A 1 94 ? 0.229 -6.231 6.669 1.00 93.75 94 LYS A N 1
ATOM 726 C CA . LYS A 1 94 ? -0.748 -6.822 5.751 1.00 93.75 94 LYS A CA 1
ATOM 727 C C . LYS A 1 94 ? -2.118 -6.743 6.389 1.00 93.75 94 LYS A C 1
ATOM 729 O O . LYS A 1 94 ? -2.358 -7.383 7.411 1.00 93.75 94 LYS A O 1
ATOM 734 N N . ILE A 1 95 ? -3.011 -5.969 5.790 1.00 91.31 95 ILE A N 1
ATOM 735 C CA . ILE A 1 95 ? -4.322 -5.685 6.367 1.00 91.31 95 ILE A CA 1
ATOM 736 C C . ILE A 1 95 ? -5.438 -5.910 5.360 1.00 91.31 95 ILE A C 1
ATOM 738 O O . ILE A 1 95 ? -5.241 -5.857 4.146 1.00 91.31 95 ILE A O 1
ATOM 742 N N . ARG A 1 96 ? -6.636 -6.132 5.892 1.00 91.75 96 ARG A N 1
ATOM 743 C CA . ARG A 1 96 ? -7.876 -6.162 5.128 1.00 91.75 96 ARG A CA 1
ATOM 744 C C . ARG A 1 96 ? -8.795 -5.073 5.666 1.00 91.75 96 ARG A C 1
ATOM 746 O O . ARG A 1 96 ? -9.120 -5.069 6.848 1.00 91.75 96 ARG A O 1
ATOM 753 N N . LEU A 1 97 ? -9.189 -4.155 4.797 1.00 88.69 97 LEU A N 1
ATOM 754 C CA . LEU A 1 97 ? -10.020 -3.002 5.104 1.00 88.69 97 LEU A CA 1
ATOM 755 C C . LEU A 1 97 ? -11.383 -3.170 4.444 1.00 88.69 97 LEU A C 1
ATOM 757 O O . LEU A 1 97 ? -11.465 -3.428 3.246 1.00 88.69 97 LEU A O 1
ATOM 761 N N . TYR A 1 98 ? -12.450 -2.985 5.211 1.00 88.56 98 TYR A N 1
ATOM 762 C CA . TYR A 1 98 ? -13.766 -2.733 4.640 1.00 88.56 98 TYR A CA 1
ATOM 763 C C . TYR A 1 98 ? -13.893 -1.234 4.365 1.00 88.56 98 TYR A C 1
ATOM 765 O O . TYR A 1 98 ? -13.783 -0.425 5.288 1.00 88.56 98 TYR A O 1
ATOM 773 N N . LEU A 1 99 ? -14.100 -0.866 3.102 1.00 85.00 99 LEU A N 1
ATOM 774 C CA . LEU A 1 99 ? -14.245 0.518 2.672 1.00 85.00 99 LEU A CA 1
ATOM 775 C C . LEU A 1 99 ? -15.720 0.787 2.350 1.00 85.00 99 LEU A C 1
ATOM 777 O O . LEU A 1 99 ? -16.207 0.341 1.309 1.00 85.00 99 LEU A O 1
ATOM 781 N N . PRO A 1 100 ? -16.464 1.479 3.236 1.00 83.81 100 PRO A N 1
ATOM 782 C CA . PRO A 1 100 ? -17.837 1.862 2.942 1.00 83.81 100 PRO A CA 1
ATOM 783 C C . PRO A 1 100 ? -17.878 2.909 1.825 1.00 83.81 100 PRO A C 1
ATOM 785 O O . PRO A 1 100 ? -16.936 3.683 1.662 1.00 83.81 100 PRO A O 1
ATOM 788 N N . SER A 1 101 ? -19.015 3.010 1.132 1.00 80.12 101 SER A N 1
ATOM 789 C CA . SER A 1 101 ? -19.242 3.896 -0.025 1.00 80.12 101 SER A 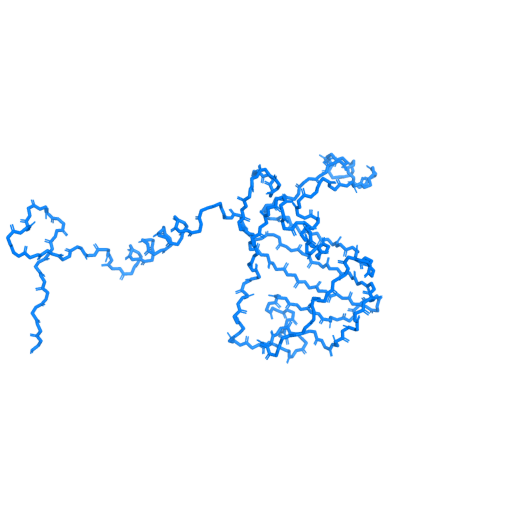CA 1
ATOM 790 C C . SER A 1 101 ? -18.783 5.350 0.145 1.00 80.12 101 SER A C 1
ATOM 792 O O . SER A 1 101 ? -18.465 6.027 -0.821 1.00 80.12 101 SER A O 1
ATOM 794 N N . ARG A 1 102 ? -18.755 5.860 1.382 1.00 77.19 102 ARG A N 1
ATOM 795 C CA . ARG A 1 102 ? -18.346 7.239 1.685 1.00 77.19 102 ARG A CA 1
ATOM 796 C C . ARG A 1 102 ? -16.839 7.478 1.533 1.00 77.19 102 ARG A C 1
ATOM 798 O O . ARG A 1 102 ? -16.429 8.613 1.329 1.00 77.19 102 ARG A O 1
ATOM 805 N N . VAL A 1 103 ? -16.031 6.433 1.694 1.00 74.38 103 VAL A N 1
ATOM 806 C CA . VAL A 1 103 ? -14.556 6.482 1.655 1.00 74.38 103 VAL A CA 1
ATOM 807 C C . VAL A 1 103 ? -13.980 5.510 0.627 1.00 74.38 103 VAL A C 1
ATOM 809 O O . VAL A 1 103 ? -12.768 5.344 0.550 1.00 74.38 103 VAL A O 1
ATOM 812 N N . SER A 1 104 ? -14.841 4.849 -0.148 1.00 65.94 104 SER A N 1
ATOM 813 C CA . SER A 1 104 ? -14.450 3.949 -1.229 1.00 65.94 104 SER A CA 1
ATOM 814 C C . SER A 1 104 ? -13.753 4.709 -2.365 1.00 65.94 104 SER A C 1
ATOM 816 O O . SER A 1 104 ? -12.944 4.122 -3.068 1.00 65.94 104 SER A O 1
ATOM 818 N N . GLY A 1 105 ? -14.004 6.021 -2.504 1.00 61.56 105 GLY A N 1
ATOM 819 C CA . GLY A 1 105 ? -13.408 6.861 -3.548 1.00 61.56 105 GLY A CA 1
ATOM 820 C C . GLY A 1 105 ? -13.647 6.316 -4.964 1.00 61.56 105 GLY A C 1
ATOM 821 O O . GLY A 1 105 ? -14.273 5.277 -5.153 1.00 61.56 105 GLY A O 1
ATOM 822 N N . SER A 1 106 ? -13.137 7.017 -5.974 1.00 54.31 106 SER A N 1
ATOM 823 C CA . SER A 1 106 ? -13.039 6.477 -7.334 1.00 54.31 106 SER A CA 1
ATOM 824 C C . SER A 1 106 ? -11.636 5.891 -7.491 1.00 54.31 106 SER A C 1
ATOM 826 O O . SER A 1 106 ? -10.696 6.550 -7.930 1.00 54.31 106 SER A O 1
ATOM 828 N N . LEU A 1 107 ? -11.443 4.671 -6.984 1.00 54.69 107 LEU A N 1
ATOM 829 C CA . LEU A 1 107 ? -10.188 3.911 -7.120 1.00 54.69 107 LEU A CA 1
ATOM 830 C C . LEU A 1 107 ? -10.166 3.074 -8.420 1.00 54.69 107 LEU A C 1
ATOM 832 O O . LEU A 1 107 ? -9.414 2.107 -8.553 1.00 54.69 107 LEU A O 1
ATOM 836 N N . THR A 1 108 ? -10.996 3.483 -9.376 1.00 48.47 108 THR A N 1
ATOM 837 C CA . THR A 1 108 ? -11.300 2.916 -10.694 1.00 48.47 108 THR A CA 1
ATOM 838 C C . THR A 1 108 ? -11.258 4.105 -11.661 1.00 48.47 108 THR A C 1
ATOM 840 O O . THR A 1 108 ? -11.811 5.149 -11.366 1.00 48.47 108 THR A O 1
ATOM 843 N N . VAL A 1 109 ? -10.577 4.139 -12.801 1.00 49.41 109 VAL A N 1
ATOM 844 C CA . VAL A 1 109 ? -10.184 3.136 -13.793 1.00 49.41 109 VAL A CA 1
ATOM 845 C C . VAL A 1 109 ? -9.063 3.782 -14.617 1.00 49.41 109 VAL A C 1
ATOM 847 O O . VAL A 1 109 ? -9.137 4.957 -14.975 1.00 49.41 109 VAL A O 1
ATOM 850 N N . GLY A 1 110 ? -8.011 3.036 -14.911 1.00 50.56 110 GLY A N 1
ATOM 851 C CA . GLY A 1 110 ? -6.962 3.461 -15.824 1.00 50.56 110 GLY A CA 1
ATOM 852 C C . GLY A 1 110 ? -6.593 2.276 -16.697 1.00 50.56 110 GLY A C 1
ATOM 853 O O . GLY A 1 110 ? -6.204 1.236 -16.173 1.00 50.56 110 GLY A O 1
ATOM 854 N N . SER A 1 111 ? -6.625 2.448 -18.020 1.00 56.12 111 SER A N 1
ATOM 855 C CA . SER A 1 111 ? -6.369 1.404 -19.031 1.00 56.12 111 SER A CA 1
ATOM 856 C C . SER A 1 111 ? -4.920 0.884 -19.076 1.00 56.12 111 SER A C 1
ATOM 858 O O . SER A 1 111 ? -4.479 0.293 -20.059 1.00 56.12 111 SER A O 1
ATOM 860 N N . GLY A 1 112 ? -4.158 1.085 -18.002 1.00 56.66 112 GLY A N 1
ATOM 861 C CA . GLY A 1 112 ? -2.757 0.716 -17.873 1.00 56.66 112 GLY A CA 1
ATOM 862 C C . GLY A 1 112 ? -2.519 -0.728 -17.445 1.00 56.66 112 GLY A C 1
ATOM 863 O O . GLY A 1 112 ? -1.373 -1.036 -17.149 1.00 56.66 112 GLY A O 1
ATOM 864 N N . GLY A 1 113 ? -3.552 -1.581 -17.390 1.00 55.62 113 GLY A N 1
ATOM 865 C CA . GLY A 1 113 ? -3.528 -2.959 -16.875 1.00 55.62 113 GLY A CA 1
ATOM 866 C C . GLY A 1 113 ? -3.361 -3.049 -15.353 1.00 55.62 113 GLY A C 1
ATOM 867 O O . GLY A 1 113 ? -3.033 -2.067 -14.692 1.00 55.62 113 GLY A O 1
ATOM 868 N N . TYR A 1 114 ? -3.629 -4.230 -14.788 1.00 63.72 114 TYR A N 1
ATOM 869 C CA . TYR A 1 114 ? -3.943 -4.463 -13.363 1.00 63.72 114 TYR A CA 1
ATOM 870 C C . TYR A 1 114 ? -5.326 -3.954 -12.910 1.00 63.72 114 TYR A C 1
ATOM 872 O O . TYR A 1 114 ? -5.614 -3.833 -11.715 1.00 63.72 114 TYR A O 1
ATOM 880 N N . GLU A 1 115 ? -6.229 -3.680 -13.845 1.00 68.44 115 GLU A N 1
ATOM 881 C CA . GLU A 1 115 ? -7.639 -3.509 -13.496 1.00 68.44 115 GLU A CA 1
ATOM 882 C C . GLU A 1 115 ? -8.227 -4.831 -12.986 1.00 68.44 115 GLU A C 1
ATOM 884 O O . GLU A 1 115 ? -7.671 -5.912 -13.211 1.00 68.44 115 GLU A O 1
ATOM 889 N N . GLY A 1 116 ? -9.319 -4.761 -12.230 1.00 56.78 116 GLY A N 1
ATOM 890 C CA . GLY A 1 116 ? -10.066 -5.966 -11.904 1.00 56.78 116 GLY A CA 1
ATOM 891 C C . GLY A 1 116 ? -10.826 -6.503 -13.108 1.00 56.78 116 GLY A C 1
ATOM 892 O O . GLY A 1 116 ? -10.852 -5.910 -14.181 1.00 56.78 116 GLY A O 1
ATOM 893 N N . GLN A 1 117 ? -11.481 -7.639 -12.900 1.00 55.50 117 GLN A N 1
ATOM 894 C CA . GLN A 1 117 ? -12.370 -8.239 -13.891 1.00 55.50 117 GLN A CA 1
ATOM 895 C C . GLN A 1 117 ? -13.640 -7.396 -14.107 1.00 55.50 117 GLN A C 1
ATOM 897 O O . GLN A 1 117 ? -14.277 -7.499 -15.153 1.00 55.50 117 GLN A O 1
ATOM 902 N N . PHE A 1 118 ? -13.997 -6.565 -13.125 1.00 58.34 118 PHE A N 1
ATOM 903 C CA . PHE A 1 118 ? -15.187 -5.724 -13.139 1.00 58.34 118 PHE A CA 1
ATOM 904 C C . PHE A 1 118 ? -14.833 -4.302 -12.716 1.00 58.34 118 PHE A C 1
ATOM 906 O O . PHE A 1 118 ? -14.105 -4.104 -11.742 1.00 58.34 118 PHE A O 1
ATOM 913 N N . SER A 1 119 ? -15.380 -3.314 -13.417 1.00 60.44 119 SER A N 1
ATOM 914 C CA . SER A 1 119 ? -15.402 -1.937 -12.932 1.00 60.44 119 SER A CA 1
ATOM 915 C C . SER A 1 119 ? -16.502 -1.815 -11.882 1.00 60.44 119 SER A C 1
ATOM 917 O O . SER A 1 119 ? -17.620 -2.281 -12.098 1.00 60.44 119 SER A O 1
ATOM 919 N N . LEU A 1 120 ? -16.176 -1.220 -10.738 1.00 63.28 120 LEU A N 1
ATOM 920 C CA . LEU A 1 120 ? -17.162 -0.891 -9.718 1.00 63.28 120 LEU A CA 1
ATOM 921 C C . LEU A 1 120 ? -17.584 0.567 -9.906 1.00 63.28 120 LEU A C 1
ATOM 923 O O . LEU A 1 120 ? -16.719 1.443 -9.982 1.00 63.28 120 LEU A O 1
ATOM 927 N N . ASP A 1 121 ? -18.893 0.803 -9.977 1.00 62.91 121 ASP A N 1
ATOM 928 C CA . ASP A 1 121 ? -19.450 2.153 -10.006 1.00 62.91 121 ASP A CA 1
ATOM 929 C C . ASP A 1 121 ? -19.114 2.900 -8.709 1.00 62.91 121 ASP A C 1
ATOM 931 O O . ASP A 1 121 ? -19.058 2.306 -7.622 1.00 62.91 121 ASP A O 1
ATOM 935 N N . ASP A 1 122 ? -18.963 4.221 -8.815 1.00 61.09 122 ASP A N 1
ATOM 936 C CA . ASP A 1 122 ? -18.797 5.099 -7.658 1.00 61.09 122 ASP A CA 1
ATOM 937 C C . ASP A 1 122 ? -19.917 4.844 -6.615 1.00 61.09 122 ASP A C 1
ATOM 939 O O . ASP A 1 122 ? -21.049 4.495 -6.954 1.00 61.09 122 ASP A O 1
ATOM 943 N N . ASN A 1 123 ? -19.614 5.026 -5.322 1.00 68.50 123 ASN A N 1
ATOM 944 C CA . ASN A 1 123 ? -20.507 4.784 -4.170 1.00 68.50 123 ASN A CA 1
ATOM 945 C C . ASN A 1 123 ? -20.854 3.320 -3.823 1.00 68.50 123 ASN A C 1
ATOM 947 O O . ASN A 1 123 ? -21.805 3.089 -3.068 1.00 68.50 123 ASN A O 1
ATOM 951 N N . HIS A 1 124 ? -20.077 2.329 -4.254 1.00 78.88 124 HIS A N 1
ATOM 952 C CA . HIS A 1 124 ? -20.245 0.949 -3.779 1.00 78.88 124 HIS A CA 1
ATOM 953 C C . HIS A 1 124 ? -19.189 0.558 -2.733 1.00 78.88 124 HIS A C 1
ATOM 955 O O . HIS A 1 124 ? -18.011 0.885 -2.891 1.00 78.88 124 HIS A O 1
ATOM 961 N N . PRO A 1 125 ? -19.583 -0.153 -1.658 1.00 85.56 125 PRO A N 1
ATOM 962 C CA . PRO A 1 125 ? -18.631 -0.642 -0.676 1.00 85.56 125 PRO A CA 1
ATOM 963 C C . PRO A 1 125 ? -17.808 -1.794 -1.253 1.00 85.56 125 PRO A C 1
ATOM 965 O O . PRO A 1 125 ? -18.313 -2.624 -2.013 1.00 85.56 125 PRO A O 1
ATOM 968 N N . TYR A 1 126 ? -16.551 -1.889 -0.837 1.00 85.81 126 TYR A N 1
ATOM 969 C CA . TYR A 1 126 ? -15.674 -2.982 -1.237 1.00 85.81 126 TYR A CA 1
ATOM 970 C C . TYR A 1 126 ? -14.657 -3.310 -0.140 1.00 85.81 126 TYR A C 1
ATOM 972 O O . TYR A 1 126 ? -14.455 -2.554 0.812 1.00 85.81 126 TYR A O 1
ATOM 980 N N . ILE A 1 127 ? -14.029 -4.476 -0.250 1.00 89.81 127 ILE A N 1
ATOM 981 C CA . ILE A 1 127 ? -13.002 -4.950 0.675 1.00 89.81 127 ILE A CA 1
ATOM 982 C C . ILE A 1 127 ? -11.643 -4.800 0.002 1.00 89.81 127 ILE A C 1
ATOM 984 O O . ILE A 1 127 ? -11.420 -5.341 -1.078 1.00 89.81 127 ILE A O 1
ATOM 988 N N . MET A 1 128 ? -10.716 -4.097 0.645 1.00 88.19 128 MET A N 1
ATOM 989 C CA . MET A 1 128 ? -9.346 -3.960 0.172 1.00 88.19 128 MET A CA 1
ATOM 990 C C . MET A 1 128 ? -8.383 -4.792 1.008 1.00 88.19 128 MET A C 1
ATOM 992 O O . MET A 1 128 ? -8.294 -4.630 2.219 1.00 88.19 128 MET A O 1
ATOM 996 N N . GLU A 1 129 ? -7.605 -5.637 0.350 1.00 91.94 129 GLU A N 1
ATOM 997 C CA . GLU A 1 129 ? -6.400 -6.235 0.916 1.00 91.94 129 GLU A CA 1
ATOM 998 C C . GLU A 1 129 ? -5.216 -5.332 0.576 1.00 91.94 129 GLU A C 1
ATOM 1000 O O . GLU A 1 129 ? -5.015 -5.017 -0.594 1.00 91.94 129 GLU A O 1
ATOM 1005 N N . LEU A 1 130 ? -4.455 -4.906 1.579 1.00 90.25 130 LEU A N 1
ATOM 1006 C CA . LEU A 1 130 ? -3.363 -3.942 1.464 1.00 90.25 130 LEU A CA 1
ATOM 1007 C C . LEU A 1 130 ? -2.099 -4.521 2.105 1.00 90.25 130 LEU A C 1
ATOM 1009 O O . LEU A 1 130 ? -2.162 -5.112 3.182 1.00 90.25 130 LEU A O 1
ATOM 1013 N N . THR A 1 131 ? -0.951 -4.340 1.458 1.00 93.44 131 THR A N 1
ATOM 1014 C CA . THR A 1 131 ? 0.373 -4.666 2.002 1.00 93.44 131 THR A CA 1
ATOM 1015 C C . THR A 1 131 ? 1.279 -3.449 1.891 1.00 93.44 131 THR A C 1
ATOM 1017 O O . THR A 1 131 ? 1.545 -2.994 0.781 1.00 93.44 131 THR A O 1
ATOM 1020 N N . ILE A 1 132 ? 1.766 -2.939 3.022 1.00 93.00 132 ILE A N 1
ATOM 1021 C CA . ILE A 1 132 ? 2.735 -1.837 3.046 1.00 93.00 132 ILE A CA 1
ATOM 1022 C C . ILE A 1 132 ? 4.122 -2.403 2.743 1.00 93.00 132 ILE A C 1
ATOM 1024 O O . ILE A 1 132 ? 4.599 -3.274 3.469 1.00 93.00 132 ILE A O 1
ATOM 1028 N N . LEU A 1 133 ? 4.758 -1.922 1.676 1.00 92.25 133 LEU A N 1
ATOM 1029 C CA . LEU A 1 133 ? 6.029 -2.457 1.186 1.00 92.25 133 LEU A CA 1
ATOM 1030 C C . LEU A 1 133 ? 7.231 -1.646 1.671 1.00 92.25 133 LEU A C 1
ATOM 1032 O O . LEU A 1 133 ? 8.203 -2.245 2.109 1.00 92.25 133 LEU A O 1
ATOM 1036 N N . ASP A 1 134 ? 7.159 -0.316 1.608 1.00 91.19 134 ASP A N 1
ATOM 1037 C CA . ASP A 1 134 ? 8.248 0.581 2.022 1.00 91.19 134 ASP A CA 1
ATOM 1038 C C . ASP A 1 134 ? 7.693 1.949 2.450 1.00 91.19 134 ASP A C 1
ATOM 1040 O O . ASP A 1 134 ? 6.651 2.401 1.957 1.00 91.19 134 ASP A O 1
ATOM 1044 N N . THR A 1 135 ? 8.417 2.628 3.337 1.00 91.06 135 THR A N 1
ATOM 1045 C CA . THR A 1 135 ? 8.153 4.001 3.781 1.00 91.06 135 THR A CA 1
ATOM 1046 C C . THR A 1 135 ? 9.369 4.904 3.550 1.00 91.06 135 THR A C 1
ATOM 1048 O O . THR A 1 135 ? 10.392 4.835 4.228 1.00 91.06 135 THR A O 1
ATOM 1051 N N . ILE A 1 136 ? 9.245 5.832 2.602 1.00 89.75 136 ILE A N 1
ATOM 1052 C CA . ILE A 1 136 ? 10.343 6.654 2.091 1.00 89.75 136 ILE A CA 1
ATOM 1053 C C . ILE A 1 136 ? 10.140 8.113 2.508 1.00 89.75 136 ILE A C 1
ATOM 1055 O O . ILE A 1 136 ? 9.289 8.828 1.980 1.00 89.75 136 ILE A O 1
ATOM 1059 N N . LYS A 1 137 ? 10.950 8.593 3.457 1.00 87.25 137 LYS A N 1
ATOM 1060 C CA . LYS A 1 137 ? 10.893 9.996 3.915 1.00 87.25 137 LYS A CA 1
ATOM 1061 C C . LYS A 1 137 ? 11.531 10.966 2.920 1.00 87.25 137 LYS A C 1
ATOM 1063 O O . LYS A 1 137 ? 10.982 12.033 2.667 1.00 87.25 137 LYS A O 1
ATOM 1068 N N . ASN A 1 138 ? 12.671 10.579 2.354 1.00 86.50 138 ASN A N 1
ATOM 1069 C CA . ASN A 1 138 ? 13.428 11.371 1.392 1.00 86.50 138 ASN A CA 1
ATOM 1070 C C . ASN A 1 138 ? 13.634 10.550 0.105 1.00 86.50 138 ASN A C 1
ATOM 1072 O O . ASN A 1 138 ? 14.535 9.708 0.070 1.00 86.50 138 ASN A O 1
ATOM 1076 N N . PRO A 1 139 ? 12.789 10.736 -0.927 1.00 83.81 139 PRO A N 1
ATOM 1077 C CA . PRO A 1 139 ? 12.873 9.944 -2.151 1.00 83.81 139 PRO A CA 1
ATOM 1078 C C . PRO A 1 139 ? 14.169 10.198 -2.920 1.00 83.81 139 PRO A C 1
ATOM 1080 O O . PRO A 1 139 ? 14.731 9.250 -3.449 1.00 83.81 139 PRO A O 1
ATOM 1083 N N . LEU A 1 140 ? 14.693 11.428 -2.900 1.00 84.56 140 LEU A N 1
ATOM 1084 C CA . LEU A 1 140 ? 15.937 11.776 -3.589 1.00 84.56 140 LEU A CA 1
ATOM 1085 C C . LEU A 1 140 ? 17.142 11.043 -2.989 1.00 84.56 140 LEU A C 1
ATOM 1087 O O . LEU A 1 140 ? 17.978 10.506 -3.703 1.00 84.56 140 LEU A O 1
ATOM 1091 N N . GLU A 1 141 ? 17.223 10.993 -1.662 1.00 86.25 141 GLU A N 1
ATOM 1092 C CA . GLU A 1 141 ? 18.291 10.263 -0.970 1.00 86.25 141 GLU A CA 1
ATOM 1093 C C . GLU A 1 141 ? 18.147 8.744 -1.120 1.00 86.25 141 GLU A C 1
ATOM 1095 O O . GLU A 1 141 ? 19.141 8.020 -1.111 1.00 86.25 141 GLU A O 1
ATOM 1100 N N . ARG A 1 142 ? 16.915 8.228 -1.229 1.00 85.44 142 ARG A N 1
ATOM 1101 C CA . ARG A 1 142 ? 16.696 6.811 -1.545 1.00 85.44 142 ARG A CA 1
ATOM 1102 C C . ARG A 1 142 ? 17.164 6.496 -2.964 1.00 85.44 142 ARG A C 1
ATOM 1104 O O . ARG A 1 142 ? 17.969 5.592 -3.120 1.00 85.44 142 ARG A O 1
ATOM 1111 N N . GLU A 1 143 ? 16.734 7.276 -3.948 1.00 84.75 143 GLU A N 1
ATOM 1112 C CA . GLU A 1 143 ? 17.139 7.102 -5.344 1.00 84.75 143 GLU A CA 1
ATOM 1113 C C . GLU A 1 143 ? 18.655 7.228 -5.514 1.00 84.75 143 GLU A C 1
ATOM 1115 O O . GLU A 1 143 ? 19.262 6.387 -6.165 1.00 84.75 143 GLU A O 1
ATOM 1120 N N . GLY A 1 144 ? 19.283 8.218 -4.871 1.00 84.19 144 GLY A N 1
ATOM 1121 C CA . GLY A 1 144 ? 20.738 8.372 -4.893 1.00 84.19 144 GLY A CA 1
ATOM 1122 C C . GLY A 1 144 ? 21.461 7.119 -4.398 1.00 84.19 144 GLY A C 1
ATOM 1123 O O . GLY A 1 144 ? 22.350 6.622 -5.081 1.00 84.19 144 GLY A O 1
ATOM 1124 N N . ARG A 1 145 ? 21.018 6.547 -3.269 1.00 86.44 145 ARG A N 1
ATOM 1125 C CA . ARG A 1 145 ? 21.566 5.281 -2.754 1.00 86.44 145 ARG A CA 1
ATOM 1126 C C . ARG A 1 145 ? 21.333 4.114 -3.705 1.00 86.44 145 ARG A C 1
ATOM 1128 O O . ARG A 1 145 ? 22.267 3.368 -3.959 1.00 86.44 145 ARG A O 1
ATOM 1135 N N . ASP A 1 146 ? 20.129 3.977 -4.254 1.00 86.25 146 ASP A N 1
ATOM 1136 C CA . ASP A 1 146 ? 19.806 2.891 -5.185 1.00 86.25 146 ASP A CA 1
ATOM 1137 C C . ASP A 1 146 ? 20.674 2.979 -6.464 1.00 86.25 146 ASP A C 1
ATOM 1139 O O . ASP A 1 146 ? 21.145 1.962 -6.977 1.00 86.25 146 ASP A O 1
ATOM 1143 N N . VAL A 1 147 ? 20.933 4.196 -6.964 1.00 85.00 147 VAL A N 1
ATOM 1144 C CA . VAL A 1 147 ? 21.836 4.450 -8.100 1.00 85.00 147 VAL A CA 1
ATOM 1145 C C . VAL A 1 147 ? 23.284 4.140 -7.735 1.00 85.00 147 VAL A C 1
ATOM 1147 O O . VAL A 1 147 ? 23.973 3.480 -8.516 1.00 85.00 147 VAL A O 1
ATOM 1150 N N . ASP A 1 148 ? 23.750 4.587 -6.571 1.00 86.00 148 ASP A N 1
ATOM 1151 C CA . ASP A 1 148 ? 25.109 4.329 -6.096 1.00 86.00 148 ASP A CA 1
ATOM 1152 C C . ASP A 1 148 ? 25.354 2.824 -5.911 1.00 86.00 148 ASP A C 1
ATOM 1154 O O . ASP A 1 148 ? 26.356 2.299 -6.405 1.00 86.00 148 ASP A O 1
ATOM 1158 N N . ASP A 1 149 ? 24.408 2.110 -5.294 1.00 87.44 149 ASP A N 1
ATOM 1159 C CA . ASP A 1 149 ? 24.438 0.658 -5.102 1.00 87.44 149 ASP A CA 1
ATOM 1160 C C . ASP A 1 149 ? 24.445 -0.077 -6.447 1.00 87.44 149 ASP A C 1
ATOM 1162 O O . ASP A 1 149 ? 25.236 -1.003 -6.662 1.00 87.44 149 ASP A O 1
ATOM 1166 N N . TYR A 1 150 ? 23.610 0.362 -7.393 1.00 85.19 150 TYR A N 1
ATOM 1167 C CA . TYR A 1 150 ? 23.602 -0.186 -8.745 1.00 85.19 150 TYR A CA 1
ATOM 1168 C C . TYR A 1 150 ? 24.947 0.031 -9.443 1.00 85.19 150 TYR A C 1
ATOM 1170 O O . TYR A 1 150 ? 25.491 -0.903 -10.039 1.00 85.19 150 TYR A O 1
ATOM 1178 N N . CYS A 1 151 ? 25.510 1.237 -9.362 1.00 83.50 151 CYS A N 1
ATOM 1179 C CA . CYS A 1 151 ? 26.803 1.545 -9.961 1.00 83.50 151 CYS A CA 1
ATOM 1180 C C . CYS A 1 151 ? 27.916 0.708 -9.323 1.00 83.50 151 CYS A C 1
ATOM 1182 O O . CYS A 1 151 ? 28.738 0.145 -10.045 1.00 83.50 151 CYS A O 1
ATOM 1184 N N . ALA A 1 152 ? 27.925 0.562 -7.996 1.00 82.56 152 ALA A N 1
ATOM 1185 C CA . ALA A 1 152 ? 28.874 -0.285 -7.281 1.00 82.56 152 ALA A CA 1
ATOM 1186 C C . ALA A 1 152 ? 28.776 -1.757 -7.721 1.00 82.56 152 ALA A C 1
ATOM 1188 O O . ALA A 1 152 ? 29.801 -2.388 -7.982 1.00 82.56 152 ALA A O 1
ATOM 1189 N N . ALA A 1 153 ? 27.559 -2.282 -7.885 1.00 85.38 153 ALA A N 1
ATOM 1190 C CA . ALA A 1 153 ? 27.321 -3.656 -8.325 1.00 85.38 153 ALA A CA 1
ATOM 1191 C C . ALA A 1 153 ? 27.666 -3.907 -9.808 1.00 85.38 153 ALA A C 1
ATOM 1193 O O . ALA A 1 153 ? 27.992 -5.035 -10.174 1.00 85.38 153 ALA A O 1
ATOM 1194 N N . ASN A 1 154 ? 27.620 -2.877 -10.664 1.00 83.44 154 ASN A N 1
ATOM 1195 C CA . ASN A 1 154 ? 27.742 -3.006 -12.125 1.00 83.44 154 ASN A CA 1
ATOM 1196 C C . ASN A 1 154 ? 29.012 -2.364 -12.722 1.00 83.44 154 ASN A C 1
ATOM 1198 O O . ASN A 1 154 ? 29.050 -2.054 -13.912 1.00 83.44 154 ASN A O 1
ATOM 1202 N N . GLY A 1 155 ? 30.080 -2.200 -11.934 1.00 69.19 155 GLY A N 1
ATOM 1203 C CA . GLY A 1 155 ? 31.411 -1.843 -12.460 1.00 69.19 155 GLY A CA 1
ATOM 1204 C C . GLY A 1 155 ? 31.946 -0.455 -12.084 1.00 69.19 155 GLY A C 1
ATOM 1205 O O . GLY A 1 155 ? 32.983 -0.044 -12.615 1.00 69.19 155 GLY A O 1
ATOM 1206 N N . GLY A 1 156 ? 31.293 0.219 -11.136 1.00 61.47 156 GLY A N 1
ATOM 1207 C CA . GLY A 1 156 ? 31.822 1.332 -10.348 1.00 61.47 156 GLY A CA 1
ATOM 1208 C C . GLY A 1 156 ? 31.386 2.731 -10.793 1.00 61.47 156 GLY A C 1
ATOM 1209 O O . GLY A 1 156 ? 31.246 3.021 -11.981 1.00 61.47 156 GLY A O 1
ATOM 1210 N N . LEU A 1 157 ? 31.249 3.631 -9.813 1.00 59.50 157 LEU A N 1
ATOM 1211 C CA . LEU A 1 157 ? 31.163 5.079 -10.016 1.00 59.50 157 LEU A CA 1
ATOM 1212 C C . LEU A 1 157 ? 32.518 5.585 -10.530 1.00 59.50 157 LEU A C 1
ATOM 1214 O O . LEU A 1 157 ? 33.496 5.631 -9.786 1.00 59.50 157 LEU A O 1
ATOM 1218 N N . ARG A 1 158 ? 32.605 5.949 -11.812 1.00 59.12 158 ARG A N 1
ATOM 1219 C CA . ARG A 1 158 ? 33.817 6.557 -12.379 1.00 59.12 158 ARG A CA 1
ATOM 1220 C C . ARG A 1 158 ? 33.675 8.071 -12.402 1.00 59.12 158 ARG A C 1
ATOM 1222 O O . ARG A 1 158 ? 32.870 8.604 -13.161 1.00 59.12 158 ARG A O 1
ATOM 1229 N N . LYS A 1 159 ? 34.494 8.763 -11.610 1.00 60.16 159 LYS A N 1
ATOM 1230 C CA . LYS A 1 159 ? 34.682 10.209 -11.748 1.00 60.16 159 LYS A CA 1
ATOM 1231 C C . LYS A 1 159 ? 35.638 10.462 -12.911 1.00 60.16 159 LYS A C 1
ATOM 1233 O O . LYS A 1 159 ? 36.805 10.069 -12.857 1.00 60.16 159 LYS A O 1
ATOM 1238 N N . TYR A 1 160 ? 35.131 11.101 -13.959 1.00 60.94 160 TYR A N 1
ATOM 1239 C CA . TYR A 1 160 ? 35.965 11.638 -15.026 1.00 60.94 160 TYR A CA 1
ATOM 1240 C C . TYR A 1 160 ? 36.295 13.092 -14.704 1.00 60.94 160 TYR A C 1
ATOM 1242 O O . TYR A 1 160 ? 35.394 13.872 -14.401 1.00 60.94 160 TYR A O 1
ATOM 1250 N N . ALA A 1 161 ? 37.574 13.443 -14.759 1.00 60.91 161 ALA A N 1
ATOM 1251 C CA . ALA A 1 161 ? 38.043 14.811 -14.578 1.00 60.91 161 ALA A CA 1
ATOM 1252 C C . ALA A 1 161 ? 38.800 15.264 -15.830 1.00 60.91 161 ALA A C 1
ATOM 1254 O O . ALA A 1 161 ? 39.340 14.444 -16.580 1.00 60.91 161 ALA A O 1
ATOM 1255 N N . LYS A 1 162 ? 38.832 16.579 -16.067 1.00 58.03 162 LYS A N 1
ATOM 1256 C CA . LYS A 1 162 ? 39.778 17.165 -17.024 1.00 58.03 162 LYS A CA 1
ATOM 1257 C C . LYS A 1 162 ? 41.193 16.976 -16.477 1.00 58.03 162 LYS A C 1
ATOM 1259 O O . LYS A 1 162 ? 41.375 17.008 -15.264 1.00 58.03 162 LYS A O 1
ATOM 1264 N N . GLU A 1 163 ? 42.179 16.813 -17.359 1.00 58.81 163 GLU A N 1
ATOM 1265 C CA . GLU A 1 163 ? 43.569 16.496 -16.976 1.00 58.81 163 GLU A CA 1
ATOM 1266 C C . GLU A 1 163 ? 44.145 17.454 -15.914 1.00 58.81 163 GLU A C 1
ATOM 1268 O O . GLU A 1 163 ? 44.906 17.036 -15.042 1.00 58.81 163 GLU A O 1
ATOM 1273 N N . GLU A 1 164 ? 43.710 18.716 -15.926 1.00 56.41 164 GLU A N 1
ATOM 1274 C CA . GLU A 1 164 ? 44.134 19.769 -14.994 1.00 56.41 164 GLU A CA 1
ATOM 1275 C C . GLU A 1 164 ? 43.558 19.625 -13.564 1.00 56.41 164 GLU A C 1
ATOM 1277 O O . GLU A 1 164 ? 44.078 20.225 -12.619 1.00 56.41 164 GLU A O 1
ATOM 1282 N N . GLU A 1 165 ? 42.516 18.806 -13.378 1.00 55.94 165 GLU A N 1
ATOM 1283 C CA . GLU A 1 165 ? 41.800 18.586 -12.108 1.00 55.94 165 GLU A CA 1
ATOM 1284 C C . GLU A 1 165 ? 42.000 17.175 -11.523 1.00 55.94 165 GLU A C 1
ATOM 1286 O O . GLU A 1 165 ? 41.507 16.878 -10.435 1.00 55.94 165 GLU A O 1
ATOM 1291 N N . THR A 1 166 ? 42.762 16.311 -12.200 1.00 53.94 166 THR A N 1
ATOM 1292 C CA . THR A 1 166 ? 43.121 14.952 -11.754 1.00 53.94 166 THR A CA 1
ATOM 1293 C C . THR A 1 166 ? 44.099 14.999 -10.567 1.00 53.94 166 THR A C 1
ATOM 1295 O O . THR A 1 166 ? 45.296 14.762 -10.706 1.00 53.94 166 THR A O 1
ATOM 1298 N N . LYS A 1 167 ? 43.612 15.373 -9.378 1.00 54.06 167 LYS A N 1
ATOM 1299 C CA . LYS A 1 167 ? 44.405 15.414 -8.132 1.00 54.06 167 LYS A CA 1
ATOM 1300 C C . LYS A 1 167 ? 44.109 14.263 -7.168 1.00 54.06 167 LYS A C 1
ATOM 1302 O O . LYS A 1 167 ? 44.907 14.035 -6.264 1.00 54.06 167 LYS A O 1
ATOM 1307 N N . ASP A 1 168 ? 43.037 13.505 -7.402 1.00 52.25 168 ASP A N 1
ATOM 1308 C CA . ASP A 1 168 ? 42.621 12.389 -6.548 1.00 52.25 168 ASP A CA 1
ATOM 1309 C C . ASP A 1 168 ? 42.806 11.038 -7.256 1.00 52.25 168 ASP A C 1
ATOM 1311 O O . ASP A 1 168 ? 42.439 10.875 -8.424 1.00 52.25 168 ASP A O 1
ATOM 1315 N N . ALA A 1 169 ? 43.333 10.045 -6.529 1.00 54.00 169 ALA A N 1
ATOM 1316 C CA . ALA A 1 169 ? 43.711 8.717 -7.037 1.00 54.00 169 ALA A CA 1
ATOM 1317 C C . ALA A 1 169 ? 42.558 7.891 -7.657 1.00 54.00 169 ALA A C 1
ATOM 1319 O O . ALA A 1 169 ? 42.805 6.869 -8.294 1.00 54.00 169 ALA A O 1
ATOM 1320 N N . GLU A 1 170 ? 41.307 8.326 -7.488 1.00 56.84 170 GLU A N 1
ATOM 1321 C CA . GLU A 1 170 ? 40.100 7.663 -8.002 1.00 56.84 170 GLU A CA 1
ATOM 1322 C C . GLU A 1 170 ? 39.589 8.241 -9.337 1.00 56.84 170 GLU A C 1
ATOM 1324 O O . GLU A 1 170 ? 38.644 7.706 -9.922 1.00 56.84 170 GLU A O 1
ATOM 1329 N N . SER A 1 171 ? 40.191 9.325 -9.840 1.00 57.16 171 SER A N 1
ATOM 1330 C CA . SER A 1 171 ? 39.753 10.004 -11.068 1.00 57.16 171 SER A CA 1
ATOM 1331 C C . SER A 1 171 ? 40.505 9.511 -12.314 1.00 57.16 171 SER A C 1
ATOM 1333 O O . SER A 1 171 ? 41.722 9.332 -12.292 1.00 57.16 171 SER A O 1
ATOM 1335 N N . LYS A 1 172 ? 39.780 9.263 -13.418 1.00 59.31 172 LYS A N 1
ATOM 1336 C CA . LYS A 1 172 ? 40.360 8.909 -14.732 1.00 59.31 172 LYS A CA 1
ATOM 1337 C C . LYS A 1 172 ? 40.155 10.043 -15.744 1.00 59.31 172 LYS A C 1
ATOM 1339 O O . LYS A 1 172 ? 39.139 10.735 -15.659 1.00 59.31 172 LYS A O 1
ATOM 1344 N N . PRO A 1 173 ? 41.070 10.219 -16.715 1.00 61.25 173 PRO A N 1
ATOM 1345 C CA . PRO A 1 173 ? 40.881 11.195 -17.783 1.00 61.25 173 PRO A CA 1
ATOM 1346 C C . PRO A 1 173 ? 39.631 10.857 -18.607 1.00 61.25 173 PRO A C 1
ATOM 1348 O O . PRO A 1 173 ? 39.274 9.683 -18.761 1.00 61.25 173 PRO A O 1
ATOM 1351 N N . LEU A 1 174 ? 38.952 11.897 -19.100 1.00 61.41 174 LEU A N 1
ATOM 1352 C CA . LEU A 1 174 ? 37.799 11.772 -19.996 1.00 61.41 174 LEU A CA 1
ATOM 1353 C C . LEU A 1 174 ? 38.150 10.873 -21.199 1.00 61.41 174 LEU A C 1
ATOM 1355 O O . LEU A 1 174 ? 39.232 11.030 -21.767 1.00 61.41 174 LEU A O 1
ATOM 1359 N N . PRO A 1 175 ? 37.266 9.945 -21.611 1.00 60.19 175 PRO A N 1
ATOM 1360 C CA . PRO A 1 175 ? 37.473 9.189 -22.838 1.00 60.19 175 PRO A CA 1
ATOM 1361 C C . PRO A 1 175 ? 37.506 10.151 -24.028 1.00 60.19 175 PRO A C 1
ATOM 1363 O O . PRO A 1 175 ? 36.650 11.028 -24.136 1.00 60.19 175 PRO A O 1
ATOM 1366 N N . THR A 1 176 ? 38.479 9.994 -24.919 1.00 61.62 176 THR A N 1
ATOM 1367 C CA . THR A 1 176 ? 38.462 10.673 -26.217 1.00 61.62 176 THR A CA 1
ATOM 1368 C C . THR A 1 176 ? 37.438 10.005 -27.127 1.00 61.62 176 THR A C 1
ATOM 1370 O O . THR A 1 176 ? 37.363 8.774 -27.152 1.00 61.62 176 THR A O 1
ATOM 1373 N N . ASP A 1 177 ? 36.659 10.816 -27.850 1.00 48.78 177 ASP A N 1
ATOM 1374 C CA . ASP A 1 177 ? 35.752 10.333 -28.899 1.00 48.78 177 ASP A CA 1
ATOM 1375 C C . ASP A 1 177 ? 36.506 9.449 -29.918 1.00 48.78 177 ASP A C 1
ATOM 1377 O O . ASP A 1 177 ? 37.713 9.647 -30.106 1.00 48.78 177 ASP A O 1
ATOM 1381 N N . PRO A 1 178 ? 35.824 8.459 -30.530 1.00 51.31 178 PRO A N 1
ATOM 1382 C CA . PRO A 1 178 ? 36.438 7.494 -31.442 1.00 51.31 178 PRO A CA 1
ATOM 1383 C C . PRO A 1 178 ? 37.037 8.108 -32.714 1.00 51.31 178 PRO A C 1
ATOM 1385 O O . PRO A 1 178 ? 36.499 9.120 -33.221 1.00 51.31 178 PRO A O 1
#

pLDDT: mean 77.87, std 14.28, range [38.78, 94.25]

Organism: NCBI:txid408170